Protein AF-0000000082918679 (afdb_homodimer)

Radius of gyration: 21.68 Å; Cα contacts (8 Å, |Δi|>4): 121; chains: 2; bounding box: 24×69×46 Å

Secondary structure (DSSP, 8-state):
--S--SHHHHHHHHHHHHHHHHTT--HHHHHHHHHHHHHTTS-HHHHHHHHHHHHHHHHHHHHHTTHHHHHHHHHHHHHHHHHHHHHHT-/--S--SHHHHHHHHHHHHHHHHTT--HHHHHHHHHHHHHTTS-HHHHHHHHHHHHHHHHHHHHHTTHHHHHHHHHHHHHHHHHHHHHHH-

Solvent-accessible surface area (backbone atoms only — not comparable to full-atom values): 10000 Å² total; per-residue (Å²): 94,84,92,45,76,45,72,68,42,51,53,53,49,47,54,54,50,48,52,44,48,73,68,68,47,54,63,66,56,51,52,52,52,52,51,58,60,51,52,75,74,48,56,75,74,57,39,56,56,50,51,52,51,51,52,54,38,47,50,51,45,53,64,30,53,48,46,66,58,40,54,50,49,47,53,53,50,50,28,52,53,51,49,52,52,58,58,68,73,106,93,84,91,44,76,44,72,68,42,52,53,55,48,47,54,54,51,49,53,44,48,73,68,68,45,54,62,68,57,52,51,51,53,51,50,57,61,51,52,75,73,49,56,74,74,56,38,57,56,51,52,52,50,51,53,54,39,48,49,50,45,54,63,29,52,48,45,65,59,39,53,49,48,46,52,52,51,50,26,52,52,50,49,54,54,58,56,66,73,100

pLDDT: mean 90.65, std 7.97, range [59.72, 97.88]

Foldseek 3Di:
DVVDDDPVVVVVVVVVVVVCVVVVNQPLVVLVVVLVVVCVPDDPVVNVVSVVVSVVVSVVSVVVPVVVVVVVVVVVVVVVVVVVVVVVVD/DVVDDDPVVVVVVVVVVVVCVVVVNQPLVVLVVVLVVVCVPDDPVVNVVSVVVSVVVSVVSVVVPVVVVVVVVVVVVVVVVVVVVVVVVD

InterPro domains:
  IPR008921 DNA polymerase III, clamp loader complex, gamma/delta/delta subunit, C-terminal [SSF48019] (1-83)

Organism: Haematococcus lacustris (NCBI:txid44745)

Sequence (180 aa):
MMKEQSPKSLYLVRGKLYELLANCIPPDVILKGLLAELLKKLDDEMKQELVLWAAFYEHRLCEGQKAIFHLEAFVAKFMSVYKNYIVSMFMMKEQSPKSLYLVRGKLYELLANCIPPDVILKGLLAELLKKLDDEMKQELVLWAAFYEHRLCEGQKAIFHLEAFVAKFMSVYKNYIVSMF

Structure (mmCIF, N/CA/C/O backbone):
data_AF-0000000082918679-model_v1
#
loop_
_entity.id
_entity.type
_entity.pdbx_description
1 polymer 'AAA domain-containing protein'
#
loop_
_atom_site.group_PDB
_atom_site.id
_atom_site.type_symbol
_atom_site.label_atom_id
_atom_site.label_alt_id
_atom_site.label_comp_id
_atom_site.label_asym_id
_atom_site.label_entity_id
_atom_site.label_seq_id
_atom_site.pdbx_PDB_ins_code
_atom_site.Cartn_x
_atom_site.Cartn_y
_atom_site.Cartn_z
_atom_site.occupancy
_atom_site.B_iso_or_equiv
_atom_site.auth_seq_id
_atom_site.auth_comp_id
_atom_site.auth_asym_id
_atom_site.auth_atom_id
_atom_site.pdbx_PDB_model_num
ATOM 1 N N . MET A 1 1 ? -3.82 -18.641 -16.469 1 89.5 1 MET A N 1
ATOM 2 C CA . MET A 1 1 ? -2.387 -18.641 -16.188 1 89.5 1 MET A CA 1
ATOM 3 C C . MET A 1 1 ? -1.825 -20.062 -16.234 1 89.5 1 MET A C 1
ATOM 5 O O . MET A 1 1 ? -0.656 -20.25 -16.578 1 89.5 1 MET A O 1
ATOM 9 N N . MET A 1 2 ? -2.693 -21.094 -16.078 1 90.19 2 MET A N 1
ATOM 10 C CA . MET A 1 2 ? -2.201 -22.469 -16.125 1 90.19 2 MET A CA 1
ATOM 11 C C . MET A 1 2 ? -2.295 -23.031 -17.531 1 90.19 2 MET A C 1
ATOM 13 O O . MET A 1 2 ? -1.456 -23.844 -17.938 1 90.19 2 MET A O 1
ATOM 17 N N . LYS A 1 3 ? -3.344 -22.719 -18.297 1 90.25 3 LYS A N 1
ATOM 18 C CA . LYS A 1 3 ? -3.557 -23.234 -19.641 1 90.25 3 LYS A CA 1
ATOM 19 C C . LYS A 1 3 ? -2.484 -22.719 -20.609 1 90.25 3 LYS A C 1
ATOM 21 O O . LYS A 1 3 ? -2.027 -23.453 -21.484 1 90.25 3 LYS A O 1
ATOM 26 N N . GLU A 1 4 ? -2.191 -21.469 -20.422 1 92.12 4 GLU A N 1
ATOM 27 C CA . GLU A 1 4 ? -1.205 -20.812 -21.266 1 92.12 4 GLU A CA 1
ATOM 28 C C . GLU A 1 4 ? -0.339 -19.859 -20.469 1 92.12 4 GLU A C 1
ATOM 30 O O . GLU A 1 4 ? -0.858 -19.016 -19.719 1 92.12 4 GLU A O 1
ATOM 35 N N . GLN A 1 5 ? 0.976 -20 -20.641 1 93.06 5 GLN A N 1
ATOM 36 C CA . GLN A 1 5 ? 1.925 -19.141 -19.969 1 93.06 5 GLN A CA 1
ATOM 37 C C . GLN A 1 5 ? 2.559 -18.141 -20.938 1 93.06 5 GLN A C 1
ATOM 39 O O . GLN A 1 5 ? 3.764 -18.203 -21.188 1 93.06 5 GLN A O 1
ATOM 44 N N . SER A 1 6 ? 1.705 -17.203 -21.359 1 93.69 6 SER A N 1
ATOM 45 C CA . SER A 1 6 ? 2.111 -16.188 -22.344 1 93.69 6 SER A CA 1
ATOM 46 C C . SER A 1 6 ? 1.865 -14.781 -21.812 1 93.69 6 SER A C 1
ATOM 48 O O . SER A 1 6 ? 1.124 -14.594 -20.844 1 93.69 6 SER A O 1
ATOM 50 N N . PRO A 1 7 ? 2.557 -13.75 -22.422 1 93.62 7 PRO A N 1
ATOM 51 C CA . PRO A 1 7 ? 2.266 -12.359 -22.062 1 93.62 7 PRO A CA 1
ATOM 52 C C . PRO A 1 7 ? 0.788 -12.008 -22.219 1 93.62 7 PRO A C 1
ATOM 54 O O . PRO A 1 7 ? 0.246 -11.242 -21.422 1 93.62 7 PRO A O 1
ATOM 57 N N . LYS A 1 8 ? 0.217 -12.523 -23.203 1 95.81 8 LYS A N 1
ATOM 58 C CA . LYS A 1 8 ? -1.209 -12.281 -23.406 1 95.81 8 LYS A CA 1
ATOM 59 C C . LYS A 1 8 ? -2.023 -12.789 -22.219 1 95.81 8 LYS A C 1
ATOM 61 O O . LYS A 1 8 ? -2.941 -12.109 -21.766 1 95.81 8 LYS A O 1
ATOM 66 N N . SER A 1 9 ? -1.692 -13.984 -21.766 1 96.31 9 SER A N 1
ATOM 67 C CA . SER A 1 9 ? -2.373 -14.547 -20.609 1 96.31 9 SER A CA 1
ATOM 68 C C . SER A 1 9 ? -2.152 -13.688 -19.359 1 96.31 9 SER A C 1
ATOM 70 O O . SER A 1 9 ? -3.082 -13.453 -18.594 1 96.31 9 SER A O 1
ATOM 72 N N . LEU A 1 10 ? -0.954 -13.188 -19.234 1 95.69 10 LEU A N 1
ATOM 73 C CA . LEU A 1 10 ? -0.645 -12.32 -18.094 1 95.69 10 LEU A CA 1
ATOM 74 C C . LEU A 1 10 ? -1.465 -11.031 -18.156 1 95.69 10 LEU A C 1
ATOM 76 O O . LEU A 1 10 ? -1.937 -10.547 -17.125 1 95.69 10 LEU A O 1
ATOM 80 N N . TYR A 1 11 ? -1.628 -10.477 -19.281 1 95.44 11 TYR A N 1
ATOM 81 C CA . TYR A 1 11 ? -2.42 -9.266 -19.484 1 95.44 11 TYR A CA 1
ATOM 82 C C . TYR A 1 11 ? -3.869 -9.484 -19.062 1 95.44 11 TYR A C 1
ATOM 84 O O . TYR A 1 11 ? -4.477 -8.617 -18.438 1 95.44 11 TYR A O 1
ATOM 92 N N . LEU A 1 12 ? -4.391 -10.562 -19.406 1 96.06 12 LEU A N 1
ATOM 93 C CA . LEU A 1 12 ? -5.77 -10.891 -19.047 1 96.06 12 LEU A CA 1
ATOM 94 C C . LEU A 1 12 ? -5.922 -11.031 -17.531 1 96.06 12 LEU A C 1
ATOM 96 O O . LEU A 1 12 ? -6.906 -10.555 -16.969 1 96.06 12 LEU A O 1
ATOM 100 N N . VAL A 1 13 ? -4.957 -11.656 -16.938 1 96.94 13 VAL A N 1
ATOM 101 C CA . VAL A 1 13 ? -4.98 -11.82 -15.492 1 96.94 13 VAL A CA 1
ATOM 102 C C . VAL A 1 13 ? -4.906 -10.453 -14.812 1 96.94 13 VAL A C 1
ATOM 104 O O . VAL A 1 13 ? -5.59 -10.211 -13.812 1 96.94 13 VAL A O 1
ATOM 107 N N . ARG A 1 14 ? -4.07 -9.594 -15.383 1 94.38 14 ARG A N 1
ATOM 108 C CA . ARG A 1 14 ? -3.955 -8.234 -14.867 1 94.38 14 ARG A CA 1
ATOM 109 C C . ARG A 1 14 ? -5.32 -7.551 -14.812 1 94.38 14 ARG A C 1
ATOM 111 O O . ARG A 1 14 ? -5.652 -6.902 -13.812 1 94.38 14 ARG A O 1
ATOM 118 N N . GLY A 1 15 ? -6.074 -7.68 -15.883 1 95.06 15 GLY A N 1
ATOM 119 C CA . GLY A 1 15 ? -7.414 -7.117 -15.898 1 95.06 15 GLY A CA 1
ATOM 120 C C . GLY A 1 15 ? -8.289 -7.613 -14.766 1 95.06 15 GLY A C 1
ATOM 121 O O . GLY A 1 15 ? -9 -6.832 -14.133 1 95.06 15 GLY A O 1
ATOM 122 N N . LYS A 1 16 ? -8.219 -8.875 -14.453 1 96.56 16 LYS A N 1
ATOM 123 C CA . LYS A 1 16 ? -8.992 -9.461 -13.359 1 96.56 16 LYS A CA 1
ATOM 124 C C . LYS A 1 16 ? -8.508 -8.945 -12.008 1 96.56 16 LYS A C 1
ATOM 126 O O . LYS A 1 16 ? -9.305 -8.711 -11.102 1 96.56 16 LYS A O 1
ATOM 131 N N . LEU A 1 17 ? -7.199 -8.805 -11.898 1 95.25 17 LEU A N 1
ATOM 132 C CA . LEU A 1 17 ? -6.617 -8.273 -10.672 1 95.25 17 LEU A CA 1
ATOM 133 C C . LEU A 1 17 ? -7.066 -6.836 -10.43 1 95.25 17 LEU A C 1
ATOM 135 O O . LEU A 1 17 ? -7.418 -6.469 -9.305 1 95.25 17 LEU A O 1
ATOM 139 N N . TYR A 1 18 ? -7.117 -6.102 -11.516 1 90.19 18 TYR A N 1
ATOM 140 C CA . TYR A 1 18 ? -7.594 -4.727 -11.43 1 90.19 18 TYR A CA 1
ATOM 141 C C . TYR A 1 18 ? -9.047 -4.684 -10.977 1 90.19 18 TYR A C 1
ATOM 143 O O . TYR A 1 18 ? -9.43 -3.82 -10.18 1 90.19 18 TYR A O 1
ATOM 151 N N . GLU A 1 19 ? -9.781 -5.551 -11.461 1 93.81 19 GLU A N 1
ATOM 152 C CA . GLU A 1 19 ? -11.188 -5.609 -11.062 1 93.81 19 GLU A CA 1
ATOM 153 C C . GLU A 1 19 ? -11.32 -5.879 -9.562 1 93.81 19 GLU A C 1
ATOM 155 O O . GLU A 1 19 ? -12.133 -5.246 -8.883 1 93.81 19 GLU A O 1
ATOM 160 N N . LEU A 1 20 ? -10.578 -6.801 -9.016 1 91.5 20 LEU A N 1
ATOM 161 C CA . LEU A 1 20 ? -10.617 -7.133 -7.598 1 91.5 20 LEU A CA 1
ATOM 162 C C . LEU A 1 20 ? -10.164 -5.949 -6.75 1 91.5 20 LEU A C 1
ATOM 164 O O . LEU A 1 20 ? -10.797 -5.617 -5.75 1 91.5 20 LEU A O 1
ATOM 168 N N . LEU A 1 21 ? -9.07 -5.234 -7.223 1 85.25 21 LEU A N 1
ATOM 169 C CA . LEU A 1 21 ? -8.547 -4.082 -6.496 1 85.25 21 LEU A CA 1
ATOM 170 C C . LEU A 1 21 ? -9.547 -2.93 -6.523 1 85.25 21 LEU A C 1
ATOM 172 O O . LEU A 1 21 ? -9.742 -2.246 -5.516 1 85.25 21 LEU A O 1
ATOM 176 N N . ALA A 1 22 ? -10.234 -2.795 -7.652 1 79.56 22 ALA A N 1
ATOM 177 C CA . ALA A 1 22 ? -11.219 -1.732 -7.812 1 79.56 22 ALA A CA 1
ATOM 178 C C . ALA A 1 22 ? -12.414 -1.954 -6.891 1 79.56 22 ALA A C 1
ATOM 180 O O . ALA A 1 22 ? -13.109 -1.003 -6.523 1 79.56 22 ALA A O 1
ATOM 181 N N . ASN A 1 23 ? -12.625 -3.195 -6.551 1 87.06 23 ASN A N 1
ATOM 182 C CA . ASN A 1 23 ? -13.695 -3.531 -5.617 1 87.06 23 ASN A CA 1
ATOM 183 C C . ASN A 1 23 ? -13.203 -3.537 -4.172 1 87.06 23 AS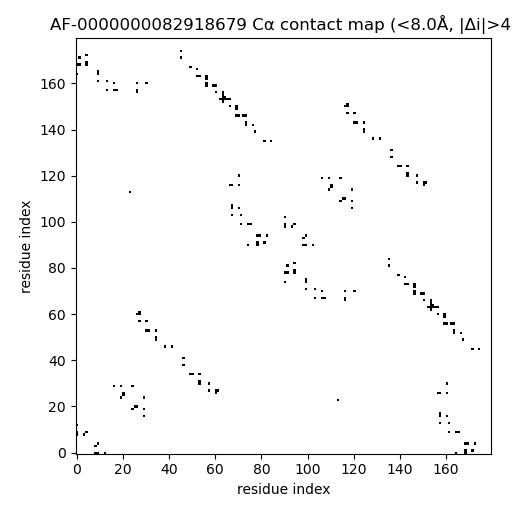N A C 1
ATOM 185 O O . ASN A 1 23 ? -13.852 -4.105 -3.293 1 87.06 23 ASN A O 1
ATOM 189 N N . CYS A 1 24 ? -12.055 -3.025 -3.957 1 72.94 24 CYS A N 1
ATOM 190 C CA . CYS A 1 24 ? -11.43 -2.752 -2.666 1 72.94 24 CYS A CA 1
ATOM 191 C C . CYS A 1 24 ? -11.133 -4.047 -1.92 1 72.94 24 CYS A C 1
ATOM 193 O O . CYS A 1 24 ? -11.219 -4.098 -0.692 1 72.94 24 CYS A O 1
ATOM 195 N N . ILE A 1 25 ? -10.859 -5.074 -2.697 1 82.31 25 ILE A N 1
ATOM 196 C CA . ILE A 1 25 ? -10.367 -6.293 -2.072 1 82.31 25 ILE A CA 1
ATOM 197 C C . ILE A 1 25 ? -8.891 -6.133 -1.726 1 82.31 25 ILE A C 1
ATOM 199 O O . ILE A 1 25 ? -8.078 -5.773 -2.584 1 82.31 25 ILE A O 1
ATOM 203 N N . PRO A 1 26 ? -8.453 -6.359 -0.47 1 80.44 26 PRO A N 1
ATOM 204 C CA . PRO A 1 26 ? -7.055 -6.18 -0.083 1 80.44 26 PRO A CA 1
ATOM 205 C C . PRO A 1 26 ? -6.102 -7.066 -0.88 1 80.44 26 PRO A C 1
ATOM 207 O O . PRO A 1 26 ? -6.406 -8.242 -1.126 1 80.44 26 PRO A O 1
ATOM 210 N N . PRO A 1 27 ? -4.945 -6.488 -1.31 1 88.75 27 PRO A N 1
ATOM 211 C CA . PRO A 1 27 ? -4.012 -7.238 -2.15 1 88.75 27 PRO A CA 1
ATOM 212 C C . PRO A 1 27 ? -3.523 -8.523 -1.489 1 88.75 27 PRO A C 1
ATOM 214 O O . PRO A 1 27 ? -3.287 -9.523 -2.174 1 88.75 27 PRO A O 1
ATOM 217 N N . ASP A 1 28 ? -3.398 -8.453 -0.187 1 87.12 28 ASP A N 1
ATOM 218 C CA . ASP A 1 28 ? -2.953 -9.648 0.518 1 87.12 28 ASP A CA 1
ATOM 219 C C . ASP A 1 28 ? -3.998 -10.758 0.43 1 87.12 28 ASP A C 1
ATOM 221 O O . ASP A 1 28 ? -3.654 -11.938 0.311 1 87.12 28 ASP A O 1
ATOM 225 N N . VAL A 1 29 ? -5.281 -10.484 0.45 1 90.06 29 VAL A N 1
ATOM 226 C CA . VAL A 1 29 ? -6.383 -11.43 0.303 1 90.06 29 VAL A CA 1
ATOM 227 C C . VAL A 1 29 ? -6.406 -11.977 -1.121 1 90.06 29 VAL A C 1
ATOM 229 O O . VAL A 1 29 ? -6.613 -13.18 -1.326 1 90.06 29 VAL A O 1
ATOM 232 N N . ILE A 1 30 ? -6.176 -11.109 -2.064 1 94.31 30 ILE A N 1
ATOM 233 C CA . ILE A 1 30 ? -6.125 -11.523 -3.461 1 94.31 30 ILE A CA 1
ATOM 234 C C . ILE A 1 30 ? -5.02 -12.562 -3.65 1 94.31 30 ILE A C 1
ATOM 236 O O . ILE A 1 30 ? -5.246 -13.617 -4.238 1 94.31 30 ILE A O 1
ATOM 240 N N . LEU A 1 31 ? -3.834 -12.273 -3.125 1 95.69 31 LEU A N 1
ATOM 241 C CA . LEU A 1 31 ? -2.691 -13.164 -3.268 1 95.69 31 LEU A CA 1
ATOM 242 C C . LEU A 1 31 ? -2.965 -14.508 -2.596 1 95.69 31 LEU A C 1
ATOM 244 O O . LEU A 1 31 ? -2.725 -15.562 -3.186 1 95.69 31 LEU A O 1
ATOM 248 N N . LYS A 1 32 ? -3.488 -14.445 -1.383 1 9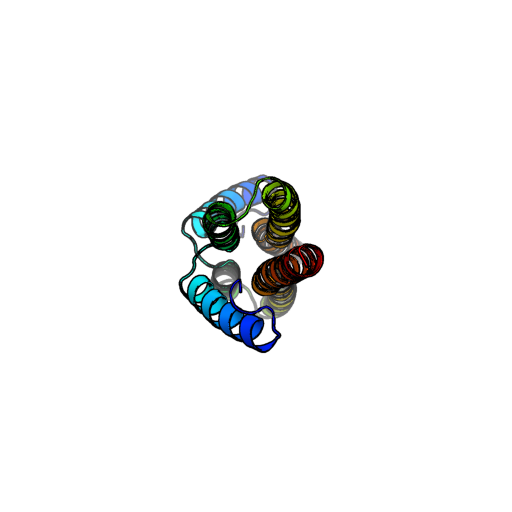6.06 32 LYS A N 1
ATOM 249 C CA . LYS A 1 32 ? -3.795 -15.664 -0.638 1 96.06 32 LYS A CA 1
ATOM 250 C C . LYS A 1 32 ? -4.848 -16.5 -1.359 1 96.06 32 LYS A C 1
ATOM 252 O O . LYS A 1 32 ? -4.754 -17.719 -1.393 1 96.06 32 LYS A O 1
ATOM 257 N N . GLY A 1 33 ? -5.91 -15.812 -1.877 1 97.12 33 GLY A N 1
ATOM 258 C CA . GLY A 1 33 ? -6.922 -16.516 -2.658 1 97.12 33 GLY A CA 1
ATOM 259 C C . GLY A 1 33 ? -6.363 -17.172 -3.904 1 97.12 33 GLY A C 1
ATOM 260 O O . GLY A 1 33 ? -6.695 -18.312 -4.207 1 97.12 33 GLY A O 1
ATOM 261 N N . LEU A 1 34 ? -5.5 -16.469 -4.633 1 97.31 34 LEU A N 1
ATOM 262 C CA . LEU A 1 34 ? -4.836 -17.016 -5.809 1 97.31 34 LEU A CA 1
ATOM 263 C C . LEU A 1 34 ? -4.008 -18.234 -5.441 1 97.31 34 LEU A C 1
ATOM 265 O O . LEU A 1 34 ? -4.09 -19.281 -6.113 1 97.31 34 LEU A O 1
ATOM 269 N N . LEU A 1 35 ? -3.201 -18.094 -4.395 1 97.81 35 LEU A N 1
ATOM 270 C CA . LEU A 1 35 ? -2.363 -19.188 -3.939 1 97.81 35 LEU A CA 1
ATOM 271 C C . LEU A 1 35 ? -3.213 -20.422 -3.611 1 97.81 35 LEU A C 1
ATOM 273 O O . LEU A 1 35 ? -2.898 -21.531 -4.039 1 97.81 35 LEU A O 1
ATOM 277 N N . ALA A 1 36 ? -4.309 -20.219 -2.875 1 97.81 36 ALA A N 1
ATOM 278 C CA . ALA A 1 36 ? -5.184 -21.312 -2.449 1 97.81 36 ALA A CA 1
ATOM 279 C C . ALA A 1 36 ? -5.746 -22.062 -3.652 1 97.81 36 ALA A C 1
ATOM 281 O O . ALA A 1 36 ? -5.785 -23.297 -3.662 1 97.81 36 ALA A O 1
ATOM 282 N N . GLU A 1 37 ? -6.168 -21.391 -4.652 1 97.25 37 GLU A N 1
ATOM 283 C CA . GLU A 1 37 ? -6.738 -22 -5.848 1 97.25 37 GLU A CA 1
ATOM 284 C C . GLU A 1 37 ? -5.672 -22.75 -6.645 1 97.25 37 GLU A C 1
ATOM 286 O O . GLU A 1 37 ? -5.922 -23.844 -7.148 1 97.25 37 GLU A O 1
ATOM 291 N N . LEU A 1 38 ? -4.484 -22.219 -6.773 1 97.06 38 LEU A N 1
ATOM 292 C CA . LEU A 1 38 ? -3.402 -22.828 -7.531 1 97.06 38 LE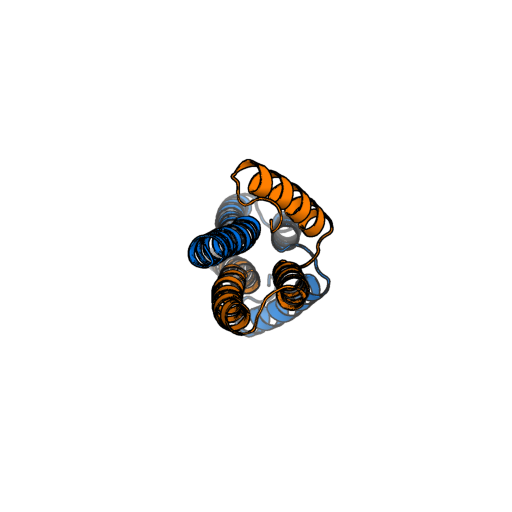U A CA 1
ATOM 293 C C . LEU A 1 38 ? -2.918 -24.109 -6.844 1 97.06 38 LEU A C 1
ATOM 295 O O . LEU A 1 38 ? -2.619 -25.094 -7.512 1 97.06 38 LEU A O 1
ATOM 299 N N . LEU A 1 39 ? -2.848 -24.062 -5.555 1 96.75 39 LEU A N 1
ATOM 300 C CA . LEU A 1 39 ? -2.342 -25.203 -4.797 1 96.75 39 LEU A CA 1
ATOM 301 C C . LEU A 1 39 ? -3.213 -26.438 -5.023 1 96.75 39 LEU A C 1
ATOM 303 O O . LEU A 1 39 ? -2.729 -27.562 -4.953 1 96.75 39 LEU A O 1
ATOM 307 N N . LYS A 1 40 ? -4.465 -26.25 -5.328 1 96.62 40 LYS A N 1
ATOM 308 C CA . LYS A 1 40 ? -5.387 -27.359 -5.582 1 96.62 40 LYS A CA 1
ATOM 309 C C . LYS A 1 40 ? -5.016 -28.109 -6.863 1 96.62 40 LYS A C 1
ATOM 311 O O . LYS A 1 40 ? -5.426 -29.25 -7.062 1 96.62 40 LYS A O 1
ATOM 316 N N . LYS A 1 41 ? -4.242 -27.516 -7.633 1 95.06 41 LYS A N 1
ATOM 317 C CA . LYS A 1 41 ? -4.039 -28.047 -8.977 1 95.06 41 LYS A CA 1
ATOM 318 C C . LYS A 1 41 ? -2.594 -28.484 -9.188 1 95.06 41 LYS A C 1
ATOM 320 O O . LYS A 1 41 ? -2.236 -28.953 -10.266 1 95.06 41 LYS A O 1
ATOM 325 N N . LEU A 1 42 ? -1.78 -28.328 -8.25 1 94.88 42 LEU A N 1
ATOM 326 C CA . LEU A 1 42 ? -0.352 -28.578 -8.414 1 94.88 42 LEU A CA 1
ATOM 327 C C . LEU A 1 42 ? 0.078 -29.828 -7.664 1 94.88 42 LEU A C 1
ATOM 329 O O . LEU A 1 42 ? -0.595 -30.25 -6.723 1 94.88 42 LEU A O 1
ATOM 333 N N . ASP A 1 43 ? 1.146 -30.422 -8.07 1 91.25 43 ASP A N 1
ATOM 334 C CA . ASP A 1 43 ? 1.745 -31.531 -7.332 1 91.25 43 ASP A CA 1
ATOM 335 C C . ASP A 1 43 ? 2.594 -31.016 -6.168 1 91.25 43 ASP A C 1
ATOM 337 O O . ASP A 1 43 ? 2.803 -29.812 -6.031 1 91.25 43 ASP A O 1
ATOM 341 N N . ASP A 1 44 ? 3.1 -31.938 -5.32 1 91.06 44 ASP A N 1
ATOM 342 C CA . ASP A 1 44 ? 3.744 -31.578 -4.059 1 91.06 44 ASP A CA 1
ATOM 343 C C . ASP A 1 44 ? 5.023 -30.781 -4.297 1 91.06 44 ASP A C 1
ATOM 345 O O . ASP A 1 44 ? 5.336 -29.859 -3.543 1 91.06 44 ASP A O 1
ATOM 349 N N . GLU A 1 45 ? 5.773 -31.141 -5.332 1 87.94 45 GLU A N 1
ATOM 350 C CA . GLU A 1 45 ? 7.027 -30.438 -5.602 1 87.94 45 GLU A CA 1
ATOM 351 C C . GLU A 1 45 ? 6.773 -28.984 -5.988 1 87.94 45 GLU A C 1
ATOM 353 O O . GLU A 1 45 ? 7.43 -28.078 -5.469 1 87.94 45 GLU A O 1
ATOM 358 N N . MET A 1 46 ? 5.875 -28.781 -6.816 1 92.69 46 MET A N 1
ATOM 359 C CA . MET A 1 46 ? 5.535 -27.438 -7.285 1 92.69 46 MET A CA 1
ATOM 360 C C . MET A 1 46 ? 4.863 -26.625 -6.18 1 92.69 46 MET A C 1
ATOM 362 O O . MET A 1 46 ? 5.051 -25.406 -6.094 1 92.69 46 MET A O 1
ATOM 366 N N . LYS A 1 47 ? 4.137 -27.312 -5.277 1 96.06 47 LYS A N 1
ATOM 367 C CA . LYS A 1 47 ? 3.461 -26.625 -4.176 1 96.06 47 LYS A CA 1
ATOM 368 C C . LYS A 1 47 ? 4.461 -25.922 -3.27 1 96.06 47 LYS A C 1
ATOM 370 O O . LYS A 1 47 ? 4.258 -24.766 -2.896 1 96.06 47 LYS A O 1
ATOM 375 N N . GLN A 1 48 ? 5.492 -26.578 -2.961 1 94.19 48 GLN A N 1
ATOM 376 C CA . GLN A 1 48 ? 6.504 -26.031 -2.066 1 94.19 48 GLN A CA 1
ATOM 377 C C . GLN A 1 48 ? 7.121 -24.766 -2.652 1 94.19 48 GLN A C 1
ATOM 379 O O . GLN A 1 48 ? 7.25 -23.75 -1.958 1 94.19 48 GLN A O 1
ATOM 384 N N . GLU A 1 49 ? 7.473 -24.844 -3.902 1 94.62 49 GLU A N 1
ATOM 385 C CA . GLU A 1 49 ? 8.094 -23.703 -4.562 1 94.62 49 GLU A CA 1
ATOM 386 C C . GLU A 1 49 ? 7.129 -22.516 -4.645 1 94.62 49 GLU A C 1
ATOM 388 O O . GLU A 1 49 ? 7.516 -21.375 -4.395 1 94.62 49 GLU A O 1
ATOM 393 N N . LEU A 1 50 ? 5.906 -22.828 -4.969 1 96.81 50 LEU A N 1
ATOM 394 C CA . LEU A 1 50 ? 4.914 -21.766 -5.102 1 96.81 50 LEU A CA 1
ATOM 395 C C . LEU A 1 50 ? 4.656 -21.094 -3.762 1 96.81 50 LEU A C 1
ATOM 397 O O . LEU A 1 50 ? 4.473 -19.875 -3.701 1 96.81 50 LEU A O 1
ATOM 401 N N . VAL A 1 51 ? 4.645 -21.859 -2.65 1 96.81 51 VAL A N 1
ATOM 402 C CA . VAL A 1 51 ? 4.41 -21.312 -1.316 1 96.81 51 VAL A CA 1
ATOM 403 C C . VAL A 1 51 ? 5.535 -20.359 -0.939 1 96.81 51 VAL A C 1
ATOM 405 O O . VAL A 1 51 ? 5.293 -19.297 -0.345 1 96.81 51 VAL A O 1
ATOM 408 N N . LEU A 1 52 ? 6.742 -20.641 -1.349 1 95 52 LEU A N 1
ATOM 409 C CA . LEU A 1 52 ? 7.883 -19.766 -1.088 1 95 52 LEU A CA 1
ATOM 410 C C . LEU A 1 52 ? 7.73 -18.438 -1.814 1 95 52 LEU A C 1
ATOM 412 O O . LEU A 1 52 ? 7.938 -17.375 -1.223 1 95 52 LEU A O 1
ATOM 416 N N . TRP A 1 53 ? 7.328 -18.531 -3.018 1 95.69 53 TRP A N 1
ATOM 417 C CA . TRP A 1 53 ? 7.172 -17.312 -3.797 1 95.69 53 TRP A CA 1
ATOM 418 C C . TRP A 1 53 ? 5.98 -16.5 -3.301 1 95.69 53 TRP A C 1
ATOM 420 O O . TRP A 1 53 ? 6.027 -15.258 -3.285 1 95.69 53 TRP A O 1
ATOM 430 N N . ALA A 1 54 ? 4.875 -17.172 -2.908 1 96.38 54 ALA A N 1
ATOM 431 C CA . ALA A 1 54 ? 3.734 -16.469 -2.326 1 96.38 54 ALA A CA 1
ATOM 432 C C . ALA A 1 54 ? 4.148 -15.703 -1.077 1 96.38 54 ALA A C 1
ATOM 434 O O . ALA A 1 54 ? 3.758 -14.547 -0.899 1 96.38 54 ALA A O 1
ATOM 435 N N . ALA A 1 55 ? 4.965 -16.359 -0.204 1 93.5 55 ALA A N 1
ATOM 436 C CA . ALA A 1 55 ? 5.453 -15.711 1.01 1 93.5 55 ALA A CA 1
ATOM 437 C C . ALA A 1 55 ? 6.305 -14.492 0.674 1 93.5 55 ALA A C 1
ATOM 439 O O . ALA A 1 55 ? 6.184 -13.445 1.318 1 93.5 55 ALA A O 1
ATOM 440 N N . PHE A 1 56 ? 7.172 -14.609 -0.318 1 92.56 56 PHE A N 1
ATOM 441 C CA . PHE A 1 56 ? 8.039 -13.523 -0.766 1 92.56 56 PHE A CA 1
ATOM 442 C C . PHE A 1 56 ? 7.223 -12.312 -1.201 1 92.56 56 PHE A C 1
ATOM 444 O O . PHE A 1 56 ? 7.43 -11.203 -0.707 1 92.56 56 PHE A O 1
ATOM 451 N N . TYR A 1 57 ? 6.199 -12.508 -2.09 1 91.06 57 TYR A N 1
ATOM 452 C CA . TYR A 1 57 ? 5.449 -11.391 -2.648 1 91.06 57 TYR A CA 1
ATOM 453 C C . TYR A 1 57 ? 4.457 -10.836 -1.631 1 91.06 57 TYR A C 1
ATOM 455 O O . TYR A 1 57 ? 4.145 -9.648 -1.646 1 91.06 57 TYR A O 1
ATOM 463 N N . GLU A 1 58 ? 4.012 -11.727 -0.729 1 88.38 58 GLU A N 1
ATOM 464 C CA . GLU A 1 58 ? 3.197 -11.234 0.377 1 88.38 58 GLU A CA 1
ATOM 465 C C . GLU A 1 58 ? 3.984 -10.266 1.256 1 88.38 58 GLU A C 1
ATOM 467 O O . GLU A 1 58 ? 3.455 -9.242 1.685 1 88.38 58 GLU A O 1
ATOM 472 N N . HIS A 1 59 ? 5.168 -10.633 1.548 1 83.38 59 HIS A N 1
ATOM 473 C CA . HIS A 1 59 ? 6.039 -9.773 2.336 1 83.38 59 HIS A CA 1
ATOM 474 C C . HIS A 1 59 ? 6.258 -8.43 1.646 1 83.38 59 HIS A C 1
ATOM 476 O O . HIS A 1 59 ? 6.227 -7.383 2.295 1 83.38 59 HIS A O 1
ATOM 482 N N . ARG A 1 60 ? 6.43 -8.484 0.373 1 80.88 60 ARG A N 1
ATOM 483 C CA . ARG A 1 60 ? 6.633 -7.273 -0.412 1 80.88 60 ARG A CA 1
ATOM 484 C C . ARG A 1 60 ? 5.395 -6.387 -0.385 1 80.88 60 ARG A C 1
ATOM 486 O O . ARG A 1 60 ? 5.504 -5.16 -0.338 1 80.88 60 ARG A O 1
ATOM 493 N N . LEU A 1 61 ? 4.211 -7.082 -0.462 1 81.06 61 LEU A N 1
ATOM 494 C CA . LEU A 1 61 ? 2.951 -6.355 -0.347 1 81.06 61 LEU A CA 1
ATOM 495 C C . LEU A 1 61 ? 2.857 -5.637 0.996 1 81.06 61 LEU A C 1
ATOM 497 O O . LEU A 1 61 ? 2.412 -4.492 1.063 1 81.06 61 LEU A O 1
ATOM 501 N N . CYS A 1 62 ? 3.303 -6.34 2.033 1 71.88 62 CYS A N 1
ATOM 502 C CA . CYS A 1 62 ? 3.23 -5.797 3.385 1 71.88 62 CYS A CA 1
ATOM 503 C C . CYS A 1 62 ? 4.188 -4.625 3.555 1 71.88 62 CYS A C 1
ATOM 505 O O . CYS A 1 62 ? 3.85 -3.629 4.195 1 71.88 62 CYS A O 1
ATOM 507 N N . GLU A 1 63 ? 5.285 -4.789 3.049 1 67.88 63 GLU A N 1
ATOM 508 C CA . GLU A 1 63 ? 6.281 -3.727 3.143 1 67.88 63 GLU A CA 1
ATOM 509 C C . GLU A 1 63 ? 5.828 -2.477 2.393 1 67.88 63 GLU A C 1
ATOM 511 O O . GLU A 1 63 ? 6.094 -1.354 2.83 1 67.88 63 GLU A O 1
ATOM 516 N N . GLY A 1 64 ? 5.312 -2.797 1.272 1 60.47 64 GLY A N 1
ATOM 517 C CA . GLY A 1 64 ? 4.816 -1.681 0.481 1 60.47 64 GLY A CA 1
ATOM 518 C C . GLY A 1 64 ? 3.617 -0.993 1.102 1 60.47 64 GLY A C 1
ATOM 519 O O . GLY A 1 64 ? 3.33 0.166 0.793 1 60.47 64 GLY A O 1
ATOM 520 N N . GLN A 1 65 ? 2.848 -1.79 1.929 1 59.97 65 GLN A N 1
ATOM 521 C CA . GLN A 1 65 ? 1.589 -1.31 2.488 1 59.97 65 GLN A CA 1
ATOM 522 C C . GLN A 1 65 ? 1.829 -0.438 3.717 1 59.97 65 GLN A C 1
ATOM 524 O O . GLN A 1 65 ? 0.894 -0.129 4.457 1 59.97 65 GLN A O 1
ATOM 529 N N . LYS A 1 66 ? 2.928 0.022 3.869 1 73.69 66 LYS A N 1
ATOM 530 C CA . LYS A 1 66 ? 3.043 0.793 5.105 1 73.69 66 LYS A CA 1
ATOM 531 C C . LYS A 1 66 ? 2.232 2.082 5.027 1 73.69 66 LYS A C 1
ATOM 533 O O . LYS A 1 66 ? 2.783 3.178 5.148 1 73.69 66 LYS A O 1
ATOM 538 N N . ALA A 1 67 ? 0.984 2.057 4.695 1 81.25 67 ALA A N 1
ATOM 539 C CA . ALA A 1 67 ? 0.089 3.205 4.574 1 81.25 67 ALA A CA 1
ATOM 540 C C . ALA A 1 67 ? 0.013 3.98 5.887 1 81.25 67 ALA A C 1
ATOM 542 O O . ALA A 1 67 ? 0.083 5.211 5.891 1 81.25 67 ALA A O 1
ATOM 543 N N . ILE A 1 68 ? -0.008 3.209 6.98 1 87.19 68 ILE A N 1
ATOM 544 C CA . ILE A 1 68 ? -0.114 3.828 8.297 1 87.19 68 ILE A CA 1
ATOM 545 C C . ILE A 1 68 ? 1.113 4.699 8.562 1 87.19 68 ILE A C 1
ATOM 547 O O . ILE A 1 68 ? 1 5.793 9.117 1 87.19 68 ILE A O 1
ATOM 551 N N . PHE A 1 69 ? 2.268 4.266 8.156 1 87.75 69 PHE A N 1
ATOM 552 C CA . PHE A 1 69 ? 3.498 5.008 8.406 1 87.75 69 PHE A CA 1
ATOM 553 C C . PHE A 1 69 ? 3.516 6.312 7.621 1 87.75 69 PHE A C 1
ATOM 555 O O . PHE A 1 69 ? 3.957 7.344 8.125 1 87.75 69 PHE A O 1
ATOM 562 N N . HIS A 1 70 ? 2.918 6.246 6.41 1 89.06 70 HIS A N 1
ATOM 563 C CA . HIS A 1 70 ? 2.898 7.461 5.598 1 89.06 70 HIS A CA 1
ATOM 564 C C . HIS A 1 70 ? 1.851 8.445 6.105 1 89.06 70 HIS A C 1
ATOM 566 O O . HIS A 1 70 ? 2.092 9.656 6.133 1 89.06 70 HIS A O 1
ATOM 572 N N . LEU A 1 71 ? 0.756 7.941 6.539 1 93.5 71 LEU A N 1
ATOM 573 C CA . LEU A 1 71 ? -0.284 8.797 7.105 1 93.5 71 LEU A CA 1
ATOM 574 C C . LEU A 1 71 ? 0.187 9.438 8.406 1 93.5 71 LEU A C 1
ATOM 576 O O . LEU A 1 71 ? 0.015 10.641 8.609 1 93.5 71 LEU A O 1
ATOM 580 N N . GLU A 1 72 ? 0.821 8.539 9.234 1 94.12 72 GLU A N 1
ATOM 581 C CA . GLU A 1 72 ? 1.355 9.039 10.5 1 94.12 72 GLU A CA 1
ATOM 582 C C . GLU A 1 72 ? 2.445 10.078 10.258 1 94.12 72 GLU A C 1
ATOM 584 O O . GLU A 1 72 ? 2.506 11.094 10.961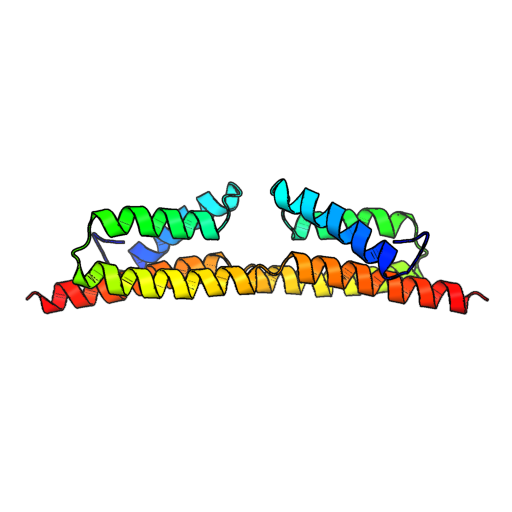 1 94.12 72 GLU A O 1
ATOM 589 N N . ALA A 1 73 ? 3.287 9.812 9.289 1 95.19 73 ALA A N 1
ATOM 590 C CA . ALA A 1 73 ? 4.363 10.742 8.961 1 95.19 73 ALA A CA 1
ATOM 591 C C . ALA A 1 73 ? 3.809 12.078 8.477 1 95.19 73 ALA A C 1
ATOM 593 O O . ALA A 1 73 ? 4.332 13.133 8.828 1 95.19 73 ALA A O 1
ATOM 594 N N . PHE A 1 74 ? 2.744 12.047 7.758 1 97.19 74 PHE A N 1
ATOM 595 C CA . PHE A 1 74 ? 2.078 13.266 7.332 1 97.19 74 PHE A CA 1
ATOM 596 C C . PHE A 1 74 ? 1.546 14.047 8.531 1 97.19 74 PHE A C 1
ATOM 598 O O . PHE A 1 74 ? 1.758 15.25 8.641 1 97.19 74 PHE A O 1
ATOM 605 N N . VAL A 1 75 ? 0.896 13.383 9.453 1 97.69 75 VAL A N 1
ATOM 606 C CA . VAL A 1 75 ? 0.327 14.008 10.641 1 97.69 75 VAL A CA 1
ATOM 607 C C . VAL A 1 75 ? 1.443 14.609 11.492 1 97.69 75 VAL A C 1
ATOM 609 O O . VAL A 1 75 ? 1.34 15.75 11.953 1 97.69 75 VAL A O 1
ATOM 612 N N . ALA A 1 76 ? 2.535 13.812 11.711 1 97.25 76 ALA A N 1
ATOM 613 C CA . ALA A 1 76 ? 3.674 14.281 12.5 1 97.25 76 ALA A CA 1
ATOM 614 C C . ALA A 1 76 ? 4.312 15.508 11.859 1 97.25 76 ALA A C 1
ATOM 616 O O . ALA A 1 76 ? 4.68 16.453 12.547 1 97.25 76 ALA A O 1
ATOM 617 N N . LYS A 1 77 ? 4.441 15.469 10.555 1 97.12 77 LYS A N 1
ATOM 618 C CA . LYS A 1 77 ? 4.996 16.609 9.828 1 97.12 77 LYS A CA 1
ATOM 619 C C . LYS A 1 77 ? 4.117 17.844 9.992 1 97.12 77 LYS A C 1
ATOM 621 O O . LYS A 1 77 ? 4.621 18.938 10.258 1 97.12 77 LYS A O 1
ATOM 626 N N . PHE A 1 78 ? 2.793 17.719 9.812 1 97.56 78 PHE A N 1
ATOM 627 C CA . PHE A 1 78 ? 1.857 18.828 10.023 1 97.56 78 PHE A CA 1
ATOM 628 C C . PHE A 1 78 ? 2.006 19.391 11.43 1 97.56 78 PHE A C 1
ATOM 630 O O . PHE A 1 78 ? 2.102 20.609 11.602 1 97.56 78 PHE A O 1
ATOM 637 N N . MET A 1 79 ? 2.018 18.547 12.469 1 96.19 79 MET A N 1
ATOM 638 C CA . MET A 1 79 ? 2.113 19 13.859 1 96.19 79 MET A CA 1
ATOM 639 C C . MET A 1 79 ? 3.385 19.812 14.086 1 96.19 79 MET A C 1
ATOM 641 O O . MET A 1 79 ? 3.359 20.828 14.773 1 96.19 79 MET A O 1
ATOM 645 N N . SER A 1 80 ? 4.441 19.297 13.547 1 96.12 80 SER A N 1
ATOM 646 C CA . SER A 1 80 ? 5.719 19.984 13.68 1 96.12 80 SER A CA 1
ATOM 647 C C . SER A 1 80 ? 5.668 21.375 13.039 1 96.12 80 SER A C 1
ATOM 649 O O . SER A 1 80 ? 6.059 22.359 13.656 1 96.12 80 SER A O 1
ATOM 651 N N . VAL A 1 81 ? 5.141 21.484 11.867 1 94.81 81 VAL A N 1
ATOM 652 C CA . VAL A 1 81 ? 5.055 22.734 11.125 1 94.81 81 VAL A CA 1
ATOM 653 C C . VAL A 1 81 ? 4.125 23.703 11.852 1 94.81 81 VAL A C 1
ATOM 655 O O . VAL A 1 81 ? 4.438 24.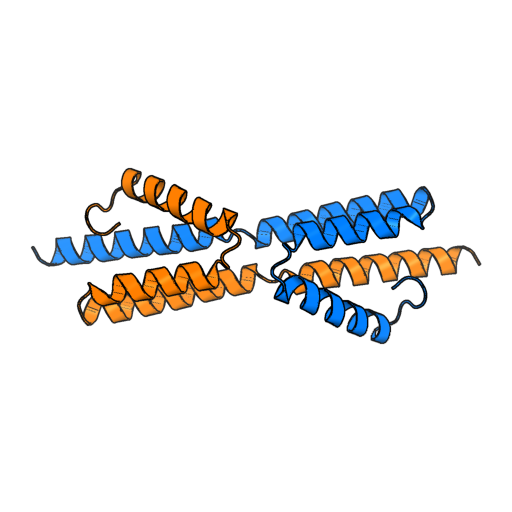891 11.984 1 94.81 81 VAL A O 1
ATOM 658 N N . TYR A 1 82 ? 3.035 23.203 12.297 1 94.88 82 TYR A N 1
ATOM 659 C CA . TYR A 1 82 ? 2.047 24.031 12.992 1 94.88 82 TYR A CA 1
ATOM 660 C C . TYR A 1 82 ? 2.613 24.578 14.289 1 94.88 82 TYR A C 1
ATOM 662 O O . TYR A 1 82 ? 2.414 25.75 14.609 1 94.88 82 TYR A O 1
ATOM 670 N N . LYS A 1 83 ? 3.287 23.719 14.984 1 94.44 83 LYS A N 1
ATOM 671 C CA . LYS A 1 83 ? 3.924 24.141 16.234 1 94.44 83 LYS A CA 1
ATOM 672 C C . LYS A 1 83 ? 4.918 25.266 15.977 1 94.44 83 LYS A C 1
ATOM 674 O O . LYS A 1 83 ? 4.93 26.266 16.703 1 94.44 83 LYS A O 1
ATOM 679 N N . ASN A 1 84 ? 5.734 25.094 15.008 1 92 84 ASN A N 1
ATOM 680 C CA . ASN A 1 84 ? 6.723 26.109 14.664 1 92 84 ASN A CA 1
ATOM 681 C C . ASN A 1 84 ? 6.062 27.422 14.281 1 92 84 ASN A C 1
ATOM 683 O O . ASN A 1 84 ? 6.559 28.5 14.633 1 92 84 ASN A O 1
ATOM 687 N N . TYR A 1 85 ? 4.992 27.328 13.547 1 91 85 TYR A N 1
ATOM 688 C CA . TYR A 1 85 ? 4.23 28.516 13.141 1 91 85 TYR A CA 1
ATOM 689 C C . TYR A 1 85 ? 3.701 29.25 14.359 1 91 85 TYR A C 1
ATOM 691 O O . TYR A 1 85 ? 3.83 30.484 14.445 1 91 85 TYR A O 1
ATOM 699 N N . ILE A 1 86 ? 3.131 28.547 15.32 1 89.69 86 ILE A N 1
ATOM 700 C CA . ILE A 1 86 ? 2.533 29.156 16.516 1 89.69 86 ILE A CA 1
ATOM 701 C C . ILE A 1 86 ? 3.623 29.797 17.375 1 89.69 86 ILE A C 1
ATOM 703 O O . ILE A 1 86 ? 3.439 30.891 17.906 1 89.69 86 ILE A O 1
ATOM 707 N N . VAL A 1 87 ? 4.711 29.125 17.422 1 90.25 87 VAL A N 1
ATOM 708 C CA . VAL A 1 87 ? 5.812 29.625 18.25 1 90.25 87 VAL A CA 1
ATOM 709 C C . VAL A 1 87 ? 6.398 30.875 17.609 1 90.25 87 VAL A C 1
ATOM 711 O O . VAL A 1 87 ? 6.832 31.797 18.312 1 90.25 87 VAL A O 1
ATOM 714 N N . SER A 1 88 ? 6.371 30.906 16.344 1 87.31 88 SER A N 1
ATOM 715 C CA . SER A 1 88 ? 6.949 32.031 15.641 1 87.31 88 SER A CA 1
ATOM 716 C C . SER A 1 88 ? 6.051 33.281 15.742 1 87.31 88 SER A C 1
ATOM 718 O O . SER A 1 88 ? 6.484 34.375 15.469 1 87.31 88 SER A O 1
ATOM 720 N N . MET A 1 89 ? 4.793 33.062 16.031 1 83.44 89 MET A N 1
ATOM 721 C CA . MET A 1 89 ? 3.842 34.156 16.172 1 83.44 89 MET A CA 1
ATOM 722 C C . MET A 1 89 ? 4.035 34.875 17.484 1 83.44 89 MET A C 1
ATOM 724 O O . MET A 1 89 ? 3.562 36 17.656 1 83.44 89 MET A O 1
ATOM 728 N N . PHE A 1 90 ? 4.746 34.312 18.438 1 76.25 90 PHE A N 1
ATOM 729 C CA . PHE A 1 90 ? 5.055 35 19.688 1 76.25 90 PHE A CA 1
ATOM 730 C C . PHE A 1 90 ? 6.516 35.438 19.734 1 76.25 90 PHE A C 1
ATOM 732 O O . PHE A 1 90 ? 6.84 36.5 20.219 1 76.25 90 PHE A O 1
ATOM 739 N N . MET B 1 1 ? -4.773 17.125 16.719 1 90.19 1 MET B N 1
ATOM 740 C CA . MET B 1 1 ? -3.447 17.438 16.188 1 90.19 1 MET B CA 1
ATOM 741 C C . MET B 1 1 ? -3.209 18.938 16.156 1 90.19 1 MET B C 1
ATOM 743 O O . MET B 1 1 ? -2.07 19.406 16.281 1 90.19 1 MET B O 1
ATOM 747 N N . MET B 1 2 ? -4.312 19.766 16.203 1 91.12 2 MET B N 1
ATOM 748 C CA . MET B 1 2 ? -4.133 21.219 16.188 1 91.12 2 MET B CA 1
ATOM 749 C C . MET B 1 2 ? -4.098 21.766 17.609 1 91.12 2 MET B C 1
ATOM 751 O O . MET B 1 2 ? -3.396 22.75 17.875 1 91.12 2 MET B O 1
ATOM 755 N N . LYS B 1 3 ? -4.895 21.25 18.516 1 90.94 3 LYS B N 1
ATOM 756 C CA . LYS B 1 3 ? -4.969 21.719 19.891 1 90.94 3 LYS B CA 1
ATOM 757 C C . LYS B 1 3 ? -3.658 21.469 20.641 1 90.94 3 LYS B C 1
ATOM 759 O O . LYS B 1 3 ? -3.221 22.312 21.438 1 90.94 3 LYS B O 1
ATOM 764 N N . GLU B 1 4 ? -3.129 20.328 20.391 1 92.56 4 GLU B N 1
ATOM 765 C CA . GLU B 1 4 ? -1.886 19.922 21.031 1 92.56 4 GLU B CA 1
ATOM 766 C C . GLU B 1 4 ? -0.99 19.156 20.078 1 92.56 4 GLU B C 1
ATOM 768 O O . GLU B 1 4 ? -1.441 18.203 19.422 1 92.56 4 GLU B O 1
ATOM 773 N N . GLN B 1 5 ? 0.278 19.594 20.031 1 93.62 5 GLN B N 1
ATOM 774 C CA . GLN B 1 5 ? 1.255 18.938 19.172 1 93.62 5 GLN B CA 1
ATOM 775 C C . GLN B 1 5 ? 2.248 18.125 19.984 1 93.62 5 GLN B C 1
ATOM 777 O O . GLN B 1 5 ? 3.441 18.422 20.016 1 93.62 5 GLN B O 1
ATOM 782 N N . SER B 1 6 ? 1.699 17.031 20.547 1 94 6 SER B N 1
ATOM 783 C CA . SER B 1 6 ? 2.48 16.156 21.406 1 94 6 SER B CA 1
ATOM 784 C C . SER B 1 6 ? 2.453 14.719 20.906 1 94 6 SER B C 1
ATOM 786 O O . SER B 1 6 ? 1.61 14.359 20.094 1 94 6 SER B O 1
ATOM 788 N N . PRO B 1 7 ? 3.451 13.867 21.375 1 93.81 7 PRO B N 1
ATOM 789 C CA . PRO B 1 7 ? 3.402 12.445 21.047 1 93.81 7 PRO B CA 1
ATOM 790 C C . PRO B 1 7 ? 2.088 11.781 21.453 1 93.81 7 PRO B C 1
ATOM 792 O O . PRO B 1 7 ? 1.591 10.898 20.75 1 93.81 7 PRO B O 1
ATOM 795 N N . LYS B 1 8 ? 1.596 12.188 22.531 1 96.06 8 LYS B N 1
ATOM 796 C CA . LYS B 1 8 ? 0.313 11.648 22.969 1 96.06 8 LYS B CA 1
ATOM 797 C C . LYS B 1 8 ? -0.789 11.945 21.969 1 96.06 8 LYS B C 1
ATOM 799 O O . LYS B 1 8 ? -1.605 11.078 21.656 1 96.06 8 LYS B O 1
ATOM 804 N N . SER B 1 9 ? -0.802 13.18 21.484 1 96.5 9 SER B N 1
ATOM 805 C CA . SER B 1 9 ? -1.782 13.562 20.469 1 96.5 9 SER B CA 1
ATOM 806 C C . SER B 1 9 ? -1.604 12.742 19.203 1 96.5 9 SER B C 1
ATOM 808 O O . SER B 1 9 ? -2.586 12.305 18.594 1 96.5 9 SER B O 1
ATOM 810 N N . LEU B 1 10 ? -0.381 12.508 18.828 1 95.88 10 LEU B N 1
ATOM 811 C CA . LEU B 1 10 ? -0.099 11.703 17.656 1 95.88 10 LEU B CA 1
ATOM 812 C C . LEU B 1 10 ? -0.599 10.273 17.828 1 95.88 10 LEU B C 1
ATOM 814 O O . LEU B 1 10 ? -1.128 9.672 16.891 1 95.88 10 LEU B O 1
ATOM 818 N N . TYR B 1 11 ? -0.427 9.719 18.969 1 95.56 11 TYR B N 1
ATOM 819 C CA . TYR B 1 11 ? -0.891 8.375 19.297 1 95.56 11 TYR B CA 1
ATOM 820 C C . TYR B 1 11 ? -2.404 8.273 19.141 1 95.56 11 TYR B C 1
ATOM 822 O O . TYR B 1 11 ? -2.912 7.277 18.609 1 95.56 11 TYR B O 1
ATOM 830 N N . LEU B 1 12 ? -3.09 9.211 19.562 1 96.25 12 LEU B N 1
ATOM 831 C CA . LEU B 1 12 ? -4.547 9.234 19.469 1 96.25 12 LEU B CA 1
ATOM 832 C C . LEU B 1 12 ? -4.992 9.305 18.016 1 96.25 12 LEU B C 1
ATOM 834 O O . LEU B 1 12 ? -5.941 8.617 17.609 1 96.25 12 LEU B O 1
ATOM 838 N N . VAL B 1 13 ? -4.301 10.094 17.266 1 97.06 13 VAL B N 1
ATOM 839 C CA . VAL B 1 13 ? -4.617 10.227 15.844 1 97.06 13 VAL B CA 1
ATOM 840 C C . VAL B 1 13 ? -4.375 8.891 15.141 1 97.06 13 VAL B C 1
ATOM 842 O O . VAL B 1 13 ? -5.156 8.484 14.273 1 97.06 13 VAL B O 1
ATOM 845 N N . ARG B 1 14 ? -3.283 8.258 15.531 1 94.31 14 ARG B N 1
ATOM 846 C CA . ARG B 1 14 ? -2.973 6.941 14.977 1 94.31 14 ARG B CA 1
ATOM 847 C C . ARG B 1 14 ? -4.145 5.98 15.156 1 94.31 14 ARG B C 1
ATOM 849 O O . ARG B 1 14 ? -4.496 5.246 14.227 1 94.31 14 ARG B O 1
ATOM 856 N N . GLY B 1 15 ? -4.707 5.961 16.344 1 95.06 15 GLY B N 1
ATOM 857 C CA . GLY B 1 15 ? -5.871 5.125 16.594 1 95.06 15 GLY B CA 1
ATOM 858 C C . GLY B 1 15 ? -7.016 5.398 15.641 1 95.06 15 GLY B C 1
ATOM 859 O O . GLY B 1 15 ? -7.648 4.469 15.133 1 95.06 15 GLY B O 1
ATOM 860 N N . LYS B 1 16 ? -7.293 6.637 15.344 1 96.62 16 LYS B N 1
ATOM 861 C CA . LYS B 1 16 ? -8.352 7.023 14.414 1 96.62 16 LYS B CA 1
ATOM 862 C C . LYS B 1 16 ? -8.016 6.598 12.984 1 96.62 16 LYS B C 1
ATOM 864 O O . LYS B 1 16 ? -8.898 6.176 12.234 1 96.62 16 LYS B O 1
ATOM 869 N N . LEU B 1 17 ? -6.746 6.73 12.641 1 95.31 17 LEU B N 1
ATOM 870 C CA . LEU B 1 17 ? -6.293 6.312 11.32 1 95.31 17 LEU B CA 1
ATOM 871 C C . LEU B 1 17 ? -6.457 4.809 11.141 1 95.31 17 LEU B C 1
ATOM 873 O O . LEU B 1 17 ? -6.914 4.355 10.086 1 95.31 17 LEU B O 1
ATOM 877 N N . TYR B 1 18 ? -6.16 4.098 12.211 1 90.31 18 TYR B N 1
ATOM 878 C CA . TYR B 1 18 ? -6.34 2.652 12.188 1 90.31 18 TYR B CA 1
ATOM 879 C C . TYR B 1 18 ? -7.805 2.287 12 1 90.31 18 TYR B C 1
ATOM 881 O O . TYR B 1 18 ? -8.133 1.347 11.266 1 90.31 18 TYR B O 1
ATOM 889 N N . GLU B 1 19 ? -8.617 2.984 12.617 1 93.81 19 GLU B N 1
ATOM 890 C CA . GLU B 1 19 ? -10.047 2.732 12.477 1 93.81 19 GLU B CA 1
ATOM 891 C C . GLU B 1 19 ? -10.5 2.938 11.031 1 93.81 19 GLU B C 1
ATOM 893 O O . GLU B 1 19 ? -11.266 2.131 10.5 1 93.81 19 GLU B O 1
ATOM 898 N N . LEU B 1 20 ? -10.086 3.986 10.383 1 91.62 20 LEU B N 1
ATOM 899 C CA . LEU B 1 20 ? -10.445 4.27 9 1 91.62 20 LEU B CA 1
ATOM 900 C C . LEU B 1 20 ? -9.906 3.195 8.062 1 91.62 20 LEU B C 1
ATOM 902 O O . LEU B 1 20 ? -10.625 2.711 7.184 1 91.62 20 LEU B O 1
ATOM 906 N N . LEU B 1 21 ? -8.617 2.754 8.305 1 85.19 21 LEU B N 1
ATOM 907 C CA . LEU B 1 21 ? -7.996 1.725 7.473 1 85.19 21 LEU B CA 1
ATOM 908 C C . LEU B 1 21 ? -8.703 0.384 7.656 1 85.19 21 LEU B C 1
ATOM 910 O O . LEU B 1 21 ? -8.914 -0.346 6.684 1 85.19 21 LEU B O 1
ATOM 914 N N . ALA B 1 22 ? -9.133 0.123 8.891 1 79.38 22 ALA B N 1
ATOM 915 C CA . ALA B 1 22 ? -9.828 -1.122 9.203 1 79.38 22 ALA B CA 1
ATOM 916 C C . ALA B 1 22 ? -11.188 -1.178 8.516 1 79.38 22 ALA B C 1
ATOM 918 O O . ALA B 1 22 ? -11.719 -2.262 8.258 1 79.38 22 ALA B O 1
ATOM 919 N N . ASN B 1 23 ? -11.719 -0.02 8.234 1 86.94 23 ASN B N 1
ATOM 920 C CA . ASN B 1 23 ? -12.984 0.064 7.512 1 86.94 23 ASN B CA 1
ATOM 921 C C . ASN B 1 23 ? -12.766 0.147 6.004 1 86.94 23 ASN B C 1
ATOM 923 O O . ASN B 1 23 ? -13.656 0.561 5.266 1 86.94 23 ASN B O 1
ATOM 927 N N . CYS B 1 24 ? -11.586 -0.114 5.59 1 72.44 24 CYS B N 1
ATOM 928 C CA . CYS B 1 24 ? -11.156 -0.274 4.207 1 72.44 24 CYS B CA 1
ATOM 929 C C . CYS B 1 24 ? -11.281 1.038 3.441 1 72.44 24 CYS B C 1
ATOM 931 O O . CYS B 1 24 ? -11.586 1.039 2.248 1 72.44 24 CYS B O 1
ATOM 933 N N . ILE B 1 25 ? -11.102 2.109 4.184 1 82.38 25 ILE B N 1
ATOM 934 C CA . ILE B 1 25 ? -11 3.395 3.502 1 82.38 25 ILE B CA 1
ATOM 935 C C . ILE B 1 25 ? -9.609 3.547 2.891 1 82.38 25 ILE B C 1
ATOM 937 O O . ILE B 1 25 ? -8.602 3.387 3.582 1 82.38 25 ILE B O 1
ATOM 941 N N . PRO B 1 26 ? -9.469 3.844 1.58 1 80.38 26 PRO B N 1
ATOM 942 C CA . PRO B 1 26 ? -8.156 3.965 0.943 1 80.38 26 PRO B CA 1
ATOM 943 C C . PRO B 1 26 ? -7.289 5.051 1.576 1 80.38 26 PRO B C 1
ATOM 945 O O . PRO B 1 26 ? -7.789 6.133 1.894 1 80.38 26 PRO B O 1
ATOM 948 N N . PRO B 1 27 ? -5.98 4.734 1.786 1 88.81 27 PRO B N 1
ATOM 949 C CA . PRO B 1 27 ? -5.094 5.684 2.461 1 88.81 27 PRO B CA 1
ATOM 950 C C . PRO B 1 27 ? -5.02 7.031 1.749 1 88.81 27 PRO B C 1
ATOM 952 O O . PRO B 1 27 ? -4.887 8.07 2.4 1 88.81 27 PRO B O 1
ATOM 955 N N . ASP B 1 28 ? -5.109 6.969 0.44 1 87 28 ASP B N 1
ATOM 956 C CA . ASP B 1 28 ? -5.066 8.219 -0.31 1 87 28 ASP B CA 1
ATOM 957 C C . ASP B 1 28 ? -6.293 9.078 -0.018 1 87 28 ASP B C 1
ATOM 959 O O . ASP B 1 28 ? -6.195 10.305 0.06 1 87 28 ASP B O 1
ATOM 963 N N . VAL B 1 29 ? -7.477 8.531 0.195 1 89.88 29 VAL B N 1
ATOM 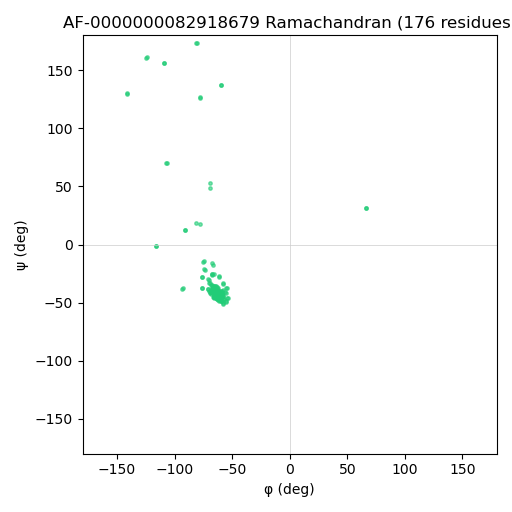964 C CA . VAL B 1 29 ? -8.711 9.219 0.555 1 89.88 29 VAL B CA 1
ATOM 965 C C . VAL B 1 29 ? -8.594 9.781 1.97 1 89.88 29 VAL B C 1
ATOM 967 O O . VAL B 1 29 ? -9.016 10.914 2.232 1 89.88 29 VAL B O 1
ATOM 970 N N . ILE B 1 30 ? -8.016 9.008 2.84 1 94.38 30 ILE B N 1
ATOM 971 C CA . ILE B 1 30 ? -7.805 9.453 4.215 1 94.38 30 ILE B CA 1
ATOM 972 C C . ILE B 1 30 ? -6.93 10.703 4.223 1 94.38 30 ILE B C 1
ATOM 974 O O . ILE B 1 30 ? -7.273 11.703 4.859 1 94.38 30 ILE B O 1
ATOM 978 N N . LEU B 1 31 ? -5.824 10.664 3.48 1 95.62 31 LEU B N 1
ATOM 979 C CA . LEU B 1 31 ? -4.895 11.789 3.43 1 95.62 31 LEU B CA 1
ATOM 980 C C . LEU B 1 31 ? -5.566 13.023 2.848 1 95.62 31 LEU B C 1
ATOM 982 O O . LEU B 1 31 ? -5.449 14.117 3.402 1 95.62 31 LEU B O 1
ATOM 986 N N . LYS B 1 32 ? -6.289 12.828 1.774 1 96.25 32 LYS B N 1
ATOM 987 C CA . LYS B 1 32 ? -6.977 13.938 1.123 1 96.25 32 LYS B CA 1
ATOM 988 C C . LYS B 1 32 ? -8.039 14.547 2.041 1 96.25 32 LYS B C 1
ATOM 990 O O . LYS B 1 32 ? -8.203 15.766 2.086 1 96.25 32 LYS B O 1
ATOM 995 N N . GLY B 1 33 ? -8.812 13.664 2.713 1 97.19 33 GLY B N 1
ATOM 996 C CA . GLY B 1 33 ? -9.797 14.141 3.676 1 97.19 33 GLY B CA 1
ATOM 997 C C . GLY B 1 33 ? -9.18 14.93 4.812 1 97.19 33 GLY B C 1
ATOM 998 O O . GLY B 1 33 ? -9.688 15.984 5.191 1 97.19 33 GLY B O 1
ATOM 999 N N . LEU B 1 34 ? -8.062 14.438 5.348 1 97.25 34 LEU B N 1
ATOM 1000 C CA . LEU B 1 34 ? -7.332 15.141 6.398 1 97.25 34 LEU B CA 1
ATOM 1001 C C . LEU B 1 34 ? -6.859 16.5 5.918 1 97.25 34 LEU B C 1
ATOM 1003 O O . LEU B 1 34 ? -7.039 17.516 6.613 1 97.25 34 LEU B O 1
ATOM 1007 N N . LEU B 1 35 ? -6.254 16.516 4.734 1 97.88 35 LEU B N 1
ATOM 1008 C CA . LEU B 1 35 ? -5.766 17.766 4.16 1 97.88 35 LEU B CA 1
ATOM 1009 C C . LEU B 1 35 ? -6.902 18.766 4.016 1 97.88 35 LEU B C 1
ATOM 1011 O O . LEU B 1 35 ? -6.758 19.922 4.406 1 97.88 35 LEU B O 1
ATOM 1015 N N . ALA B 1 36 ? -8.047 18.344 3.48 1 97.75 36 ALA B N 1
ATOM 1016 C CA . ALA B 1 36 ? -9.188 19.203 3.238 1 97.75 36 ALA B CA 1
ATOM 1017 C C . ALA B 1 36 ? -9.68 19.844 4.539 1 97.75 36 ALA B C 1
ATOM 1019 O O . ALA B 1 36 ? -9.984 21.031 4.578 1 97.75 36 ALA B O 1
ATOM 1020 N N . GLU B 1 37 ? -9.75 19.109 5.586 1 97.31 37 GLU B N 1
ATOM 1021 C CA . GLU B 1 37 ? -10.219 19.609 6.875 1 97.31 37 GLU B CA 1
ATOM 1022 C C . GLU B 1 37 ? -9.211 20.578 7.484 1 97.31 37 GLU B C 1
ATOM 1024 O O . GLU B 1 37 ? -9.594 21.609 8.047 1 97.31 37 GLU B O 1
ATOM 1029 N N . LEU B 1 38 ? -7.941 20.312 7.387 1 97.12 38 LEU B N 1
ATOM 1030 C CA . LEU B 1 38 ? -6.898 21.156 7.949 1 97.12 38 LEU B CA 1
ATOM 1031 C C . LEU B 1 38 ? -6.828 22.5 7.215 1 97.12 38 LEU B C 1
ATOM 1033 O O . LEU B 1 38 ? -6.641 23.547 7.836 1 97.12 38 LEU B O 1
ATOM 1037 N N . LEU B 1 39 ? -6.984 22.453 5.926 1 96.88 39 LEU B N 1
ATOM 1038 C CA . LEU B 1 39 ? -6.879 23.656 5.117 1 96.88 39 LEU B CA 1
ATOM 1039 C C . LEU B 1 39 ? -7.941 24.672 5.52 1 96.88 39 LEU B C 1
ATOM 1041 O O . LEU B 1 39 ? -7.73 25.875 5.391 1 96.88 39 LEU B O 1
ATOM 1045 N N . LYS B 1 40 ? -9.039 24.25 6.027 1 96.69 40 LYS B N 1
ATOM 1046 C CA . LYS B 1 40 ? -10.117 25.125 6.465 1 96.69 40 LYS B CA 1
ATOM 1047 C C . LYS B 1 40 ? -9.695 25.969 7.672 1 96.69 40 LYS B C 1
ATOM 1049 O O . LYS B 1 40 ? -10.297 27 7.965 1 96.69 40 LYS B O 1
ATOM 1054 N N . LYS B 1 41 ? -8.688 25.562 8.289 1 95.06 41 LYS B N 1
ATOM 1055 C CA . LYS B 1 41 ? -8.375 26.141 9.586 1 95.06 41 LYS B CA 1
ATOM 1056 C C . LYS B 1 41 ? -7.039 26.891 9.547 1 95.06 41 LYS B C 1
ATOM 1058 O O . LYS B 1 41 ? -6.605 27.453 10.555 1 95.06 41 LYS B O 1
ATOM 1063 N N . LEU B 1 42 ? -6.395 26.891 8.469 1 94.94 42 LEU B N 1
ATOM 1064 C CA . LEU B 1 42 ? -5.047 27.438 8.383 1 94.94 42 LEU B CA 1
ATOM 1065 C C . LEU B 1 42 ? -5.039 28.75 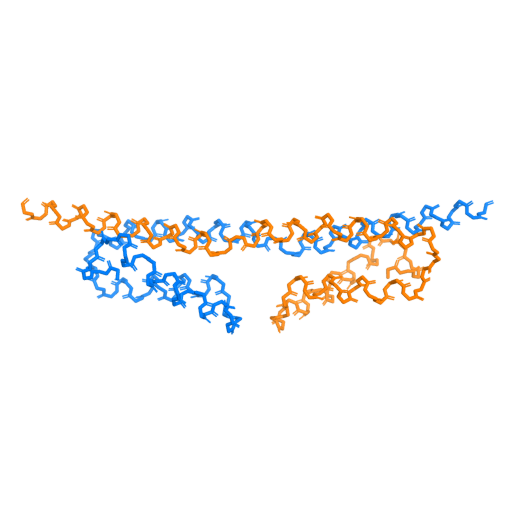7.59 1 94.94 42 LEU B C 1
ATOM 1067 O O . LEU B 1 42 ? -5.941 29 6.789 1 94.94 42 LEU B O 1
ATOM 1071 N N . ASP B 1 43 ? -4.07 29.562 7.812 1 91.38 43 ASP B N 1
ATOM 1072 C CA . ASP B 1 43 ? -3.863 30.766 7 1 91.38 43 ASP B CA 1
ATOM 1073 C C . ASP B 1 43 ? -3.146 30.422 5.695 1 91.38 43 ASP B C 1
ATOM 1075 O O . ASP B 1 43 ? -2.705 29.281 5.5 1 91.38 43 ASP B O 1
ATOM 1079 N N . ASP B 1 44 ? -3.004 31.406 4.785 1 90.94 44 ASP B N 1
ATOM 1080 C CA . ASP B 1 44 ? -2.529 31.188 3.424 1 90.94 44 ASP B CA 1
ATOM 1081 C C . ASP B 1 44 ? -1.086 30.688 3.42 1 90.94 44 ASP B C 1
ATOM 1083 O O . ASP B 1 44 ? -0.715 29.844 2.598 1 90.94 44 ASP B O 1
ATOM 1087 N N . GLU B 1 45 ? -0.259 31.203 4.312 1 87.88 45 GLU B N 1
ATOM 1088 C CA . GLU B 1 45 ? 1.144 30.797 4.34 1 87.88 45 GLU B CA 1
ATOM 1089 C C . GLU B 1 45 ? 1.285 29.328 4.73 1 87.88 45 GLU B C 1
ATOM 1091 O O . GLU B 1 45 ? 2.021 28.578 4.09 1 87.88 45 GLU B O 1
ATOM 1096 N N . MET B 1 46 ? 0.603 28.938 5.703 1 92.69 46 MET B N 1
ATOM 1097 C CA . MET B 1 46 ? 0.654 27.578 6.191 1 92.69 46 MET B CA 1
ATOM 1098 C C . MET B 1 46 ? -0.012 26.609 5.207 1 92.69 46 MET B C 1
ATOM 1100 O O . MET B 1 46 ? 0.416 25.469 5.062 1 92.69 46 MET B O 1
ATOM 1104 N N . LYS B 1 47 ? -1.013 27.109 4.465 1 96.12 47 LYS B N 1
ATOM 1105 C CA . LYS B 1 47 ? -1.712 26.281 3.488 1 96.12 47 LYS B CA 1
ATOM 1106 C C . LYS B 1 47 ? -0.758 25.781 2.406 1 96.12 47 LYS B C 1
ATOM 1108 O O . LYS B 1 47 ? -0.771 24.594 2.055 1 96.12 47 LYS B O 1
ATOM 1113 N N . GLN B 1 48 ? 0.041 26.641 1.917 1 94.12 48 GLN B N 1
ATOM 1114 C CA . GLN B 1 48 ? 0.973 26.297 0.848 1 94.12 48 GLN B CA 1
ATOM 1115 C C . GLN B 1 48 ? 1.942 25.203 1.292 1 94.12 48 GLN B C 1
ATOM 1117 O O . GLN B 1 48 ? 2.16 24.234 0.569 1 94.12 48 GLN B O 1
ATOM 1122 N N . GLU B 1 49 ? 2.479 25.391 2.459 1 94.56 49 GLU B N 1
ATOM 1123 C CA . GLU B 1 49 ? 3.434 24.422 2.98 1 94.56 49 GLU B CA 1
ATOM 1124 C C . GLU B 1 49 ? 2.773 23.062 3.207 1 94.56 49 GLU B C 1
ATOM 1126 O O . GLU B 1 49 ? 3.346 22.031 2.873 1 94.56 49 GLU B O 1
ATOM 1131 N N . LEU B 1 50 ? 1.59 23.094 3.756 1 96.75 50 LEU B N 1
ATOM 1132 C CA . LEU B 1 50 ? 0.885 21.859 4.043 1 96.75 50 LEU B CA 1
ATOM 1133 C C . LEU B 1 50 ? 0.547 21.109 2.756 1 96.75 50 LEU B C 1
ATOM 1135 O O . LEU B 1 50 ? 0.619 19.875 2.707 1 96.75 50 LEU B O 1
ATOM 1139 N N . VAL B 1 51 ? 0.179 21.844 1.68 1 96.75 51 VAL B N 1
ATOM 1140 C CA . VAL B 1 51 ? -0.17 21.234 0.399 1 96.75 51 VAL B CA 1
ATOM 1141 C C . VAL B 1 51 ? 1.052 20.531 -0.191 1 96.75 51 VAL B C 1
ATOM 1143 O O . VAL B 1 51 ? 0.938 19.438 -0.753 1 96.75 51 VAL B O 1
ATOM 1146 N N . LEU B 1 52 ? 2.225 21.078 0.003 1 94.88 52 LEU B N 1
ATOM 1147 C CA . LEU B 1 52 ? 3.461 20.469 -0.473 1 94.88 52 LEU B CA 1
ATOM 1148 C C . LEU B 1 52 ? 3.73 19.156 0.245 1 94.88 52 LEU B C 1
ATOM 1150 O O . LEU B 1 52 ? 4.055 18.141 -0.393 1 94.88 52 LEU B O 1
ATOM 1154 N N . TRP B 1 53 ? 3.537 19.172 1.501 1 95.5 53 TRP B N 1
ATOM 1155 C CA . TRP B 1 53 ? 3.789 17.969 2.271 1 95.5 53 TRP B CA 1
ATOM 1156 C C . TRP B 1 53 ? 2.732 16.906 1.979 1 95.5 53 TRP B C 1
ATOM 1158 O O . TRP B 1 53 ? 3.037 15.711 1.932 1 95.5 53 TRP B O 1
ATOM 1168 N N . ALA B 1 54 ? 1.45 17.328 1.802 1 96.31 54 ALA B N 1
ATOM 1169 C CA . ALA B 1 54 ? 0.403 16.391 1.418 1 96.31 54 ALA B CA 1
ATOM 1170 C C . ALA B 1 54 ? 0.744 15.695 0.101 1 96.31 54 ALA B C 1
ATOM 1172 O O . ALA B 1 54 ? 0.585 14.477 -0.028 1 96.31 54 ALA B O 1
ATOM 1173 N N . ALA B 1 55 ? 1.235 16.5 -0.897 1 93.5 55 ALA B N 1
ATOM 1174 C CA . ALA B 1 55 ? 1.626 15.945 -2.191 1 93.5 55 ALA B CA 1
ATOM 1175 C C . ALA B 1 55 ? 2.766 14.945 -2.039 1 93.5 55 ALA B C 1
ATOM 1177 O O . ALA B 1 55 ? 2.76 13.883 -2.672 1 93.5 55 ALA B O 1
ATOM 1178 N N . PHE B 1 56 ? 3.76 15.273 -1.215 1 92.38 56 PHE B N 1
ATOM 1179 C CA . PHE B 1 56 ? 4.906 14.406 -0.95 1 92.38 56 PHE B CA 1
ATOM 1180 C C . PHE B 1 56 ? 4.453 13.062 -0.399 1 92.38 56 PHE B C 1
ATOM 1182 O O . PHE B 1 56 ? 4.805 12.016 -0.942 1 92.38 56 PHE B O 1
ATOM 1189 N N . TYR B 1 57 ? 3.588 13.047 0.668 1 91.12 57 TYR B N 1
ATOM 1190 C CA . TYR B 1 57 ? 3.209 11.805 1.328 1 91.12 57 TYR B CA 1
ATOM 1191 C C . TYR B 1 57 ? 2.193 11.031 0.493 1 91.12 57 TYR B C 1
ATOM 1193 O O . TYR B 1 57 ? 2.143 9.797 0.548 1 91.12 57 TYR B O 1
ATOM 1201 N N . GLU B 1 58 ? 1.41 11.781 -0.297 1 88.31 58 GLU B N 1
ATOM 1202 C CA . GLU B 1 58 ? 0.535 11.102 -1.25 1 88.31 58 GLU B CA 1
ATOM 1203 C C . GLU B 1 58 ? 1.341 10.312 -2.273 1 88.31 58 GLU B C 1
ATOM 1205 O O . GLU B 1 58 ? 0.974 9.188 -2.621 1 88.31 58 GLU B O 1
ATOM 1210 N N . HIS B 1 59 ? 2.359 10.906 -2.762 1 83.5 59 HIS B N 1
ATOM 1211 C CA . HIS B 1 59 ? 3.244 10.234 -3.707 1 83.5 59 HIS B CA 1
ATOM 1212 C C . HIS B 1 59 ? 3.863 8.992 -3.09 1 83.5 59 HIS B C 1
ATOM 1214 O O . HIS B 1 59 ? 3.947 7.945 -3.74 1 83.5 59 HIS B O 1
ATOM 1220 N N . ARG B 1 60 ? 4.246 9.125 -1.866 1 80.56 60 ARG B N 1
ATOM 1221 C CA . ARG B 1 60 ? 4.844 7.996 -1.153 1 80.56 60 ARG B CA 1
ATOM 1222 C C . ARG B 1 60 ? 3.836 6.863 -0.978 1 80.56 60 ARG B C 1
ATOM 1224 O O . ARG B 1 60 ? 4.195 5.688 -1.065 1 80.56 60 ARG B O 1
ATOM 1231 N N . LEU B 1 61 ? 2.557 7.277 -0.673 1 81.19 61 LEU B N 1
ATOM 1232 C CA . LEU B 1 61 ? 1.482 6.293 -0.575 1 81.19 61 LEU B CA 1
ATOM 1233 C C . LEU B 1 61 ? 1.308 5.547 -1.895 1 81.19 61 LEU B C 1
ATOM 1235 O O . LEU B 1 61 ? 1.115 4.332 -1.902 1 81.19 61 LEU B O 1
ATOM 1239 N N . CYS B 1 62 ? 1.42 6.32 -2.986 1 71.75 62 CYS B N 1
ATOM 1240 C CA . CYS B 1 62 ? 1.227 5.746 -4.312 1 71.75 62 CYS B CA 1
ATOM 1241 C C . CYS B 1 62 ? 2.367 4.801 -4.672 1 71.75 62 CYS B C 1
ATOM 1243 O O . CYS B 1 62 ? 2.143 3.742 -5.258 1 71.75 62 CYS B O 1
ATOM 1245 N N . GLU B 1 63 ? 3.471 5.203 -4.352 1 67.69 63 GLU B N 1
ATOM 1246 C CA . GLU B 1 63 ? 4.641 4.379 -4.637 1 67.69 63 GLU B CA 1
ATOM 1247 C C . GLU B 1 63 ? 4.598 3.072 -3.85 1 67.69 63 GLU B C 1
ATOM 1249 O O . GLU B 1 63 ? 5.012 2.025 -4.352 1 67.69 63 GLU B O 1
ATOM 1254 N N . GLY B 1 64 ? 4.254 3.307 -2.648 1 60.31 64 GLY B N 1
ATOM 1255 C CA . GLY B 1 64 ? 4.137 2.117 -1.818 1 60.31 64 GLY B CA 1
ATOM 1256 C C . GLY B 1 64 ? 3.02 1.191 -2.258 1 60.31 64 GLY B C 1
ATOM 1257 O O . GLY B 1 64 ? 3.02 0.005 -1.921 1 60.31 64 GLY B O 1
ATOM 1258 N N . GLN B 1 65 ? 1.979 1.814 -2.953 1 59.72 65 GLN B N 1
ATOM 1259 C CA . GLN B 1 65 ? 0.773 1.093 -3.346 1 59.72 65 GLN B CA 1
ATOM 1260 C C . GLN B 1 65 ? 1.023 0.233 -4.582 1 59.72 65 GLN B C 1
ATOM 1262 O O . GLN B 1 65 ? 0.086 -0.323 -5.156 1 59.72 65 GLN B O 1
ATOM 1267 N N . LYS B 1 66 ? 2.168 -0.006 -4.848 1 73.88 66 LYS B N 1
ATOM 1268 C CA . LYS B 1 66 ? 2.328 -0.793 -6.066 1 73.88 66 LYS B CA 1
ATOM 1269 C C . LYS B 1 66 ? 1.818 -2.219 -5.871 1 73.88 66 LYS B C 1
ATOM 1271 O O . LYS B 1 66 ? 2.557 -3.182 -6.09 1 73.88 66 LYS B O 1
ATOM 1276 N N . ALA B 1 67 ? 0.657 -2.432 -5.348 1 81.12 67 ALA B N 1
ATOM 1277 C CA . ALA B 1 67 ? 0.055 -3.738 -5.094 1 81.12 67 ALA B CA 1
ATOM 1278 C C . ALA B 1 67 ? -0.084 -4.539 -6.387 1 81.12 67 ALA B C 1
ATOM 1280 O O . ALA B 1 67 ? 0.247 -5.727 -6.43 1 81.12 67 ALA B O 1
ATOM 1281 N N . ILE B 1 68 ? -0.465 -3.814 -7.441 1 87 68 ILE B N 1
ATOM 1282 C CA . ILE B 1 68 ? -0.668 -4.469 -8.727 1 87 68 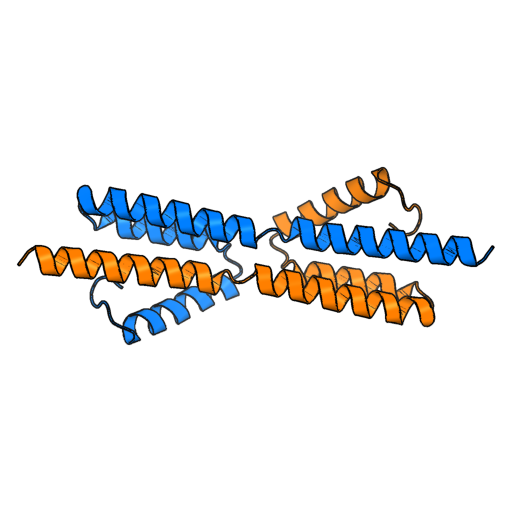ILE B CA 1
ATOM 1283 C C . ILE B 1 68 ? 0.651 -5.059 -9.219 1 87 68 ILE B C 1
ATOM 1285 O O . ILE B 1 68 ? 0.677 -6.164 -9.773 1 87 68 ILE B O 1
ATOM 1289 N N . PHE B 1 69 ? 1.733 -4.391 -9.023 1 87.88 69 PHE B N 1
ATOM 1290 C CA . PHE B 1 69 ? 3.027 -4.855 -9.508 1 87.88 69 PHE B CA 1
ATOM 1291 C C . PHE B 1 69 ? 3.467 -6.109 -8.758 1 87.88 69 PHE B C 1
ATOM 1293 O O . PHE B 1 69 ? 4.02 -7.031 -9.359 1 87.88 69 PHE B O 1
ATOM 1300 N N . HIS B 1 70 ? 3.096 -6.133 -7.461 1 89.06 70 HIS B N 1
ATOM 1301 C CA . HIS B 1 70 ? 3.479 -7.309 -6.684 1 89.06 70 HIS B CA 1
ATOM 1302 C C . HIS B 1 70 ? 2.59 -8.5 -7.02 1 89.06 70 HIS B C 1
ATOM 1304 O O . HIS B 1 70 ? 3.072 -9.633 -7.113 1 89.06 70 HIS B O 1
ATOM 1310 N N . LEU B 1 71 ? 1.355 -8.258 -7.242 1 93.62 71 LEU B N 1
ATOM 1311 C CA . LEU B 1 71 ? 0.436 -9.32 -7.633 1 93.62 71 LEU B CA 1
ATOM 1312 C C . LEU B 1 71 ? 0.795 -9.875 -9.008 1 93.62 71 LEU B C 1
ATOM 1314 O O . LEU B 1 71 ? 0.855 -11.086 -9.203 1 93.62 71 LEU B O 1
ATOM 1318 N N . GLU B 1 72 ? 1.062 -8.883 -9.922 1 94.12 72 GLU B N 1
ATOM 1319 C CA . GLU B 1 72 ? 1.456 -9.281 -11.266 1 94.12 72 GLU B CA 1
ATOM 1320 C C . GLU B 1 72 ? 2.768 -10.062 -11.25 1 94.12 72 GLU B C 1
ATOM 1322 O O . GLU B 1 72 ? 2.922 -11.055 -11.969 1 94.12 72 GLU B O 1
ATOM 1327 N N . ALA B 1 73 ? 3.697 -9.594 -10.445 1 95.12 73 ALA B N 1
ATOM 1328 C CA . ALA B 1 73 ? 4.988 -10.266 -10.328 1 95.12 73 ALA B CA 1
ATOM 1329 C C . ALA B 1 73 ? 4.824 -11.68 -9.789 1 95.12 73 ALA B C 1
ATOM 1331 O O . ALA B 1 73 ? 5.492 -12.609 -10.242 1 95.12 73 ALA B O 1
ATOM 1332 N N . PHE B 1 74 ? 3.916 -11.859 -8.883 1 97.19 74 PHE B N 1
ATOM 1333 C CA . PHE B 1 74 ? 3.615 -13.188 -8.367 1 97.19 74 PHE B CA 1
ATOM 1334 C C . PHE B 1 74 ? 3.057 -14.078 -9.469 1 97.19 74 PHE B C 1
ATOM 1336 O O . PHE B 1 74 ? 3.498 -15.219 -9.641 1 97.19 74 PHE B O 1
ATOM 1343 N N . VAL B 1 75 ? 2.133 -13.594 -10.25 1 97.62 75 VAL B N 1
ATOM 1344 C CA . VAL B 1 75 ? 1.509 -14.352 -11.336 1 97.62 75 VAL B CA 1
ATOM 1345 C C . VAL B 1 75 ? 2.557 -14.711 -12.383 1 97.62 75 VAL B C 1
ATOM 1347 O O . VAL B 1 75 ? 2.623 -15.859 -12.828 1 97.62 75 VAL B O 1
ATOM 1350 N N . ALA B 1 76 ? 3.396 -13.703 -12.781 1 97.25 76 ALA B N 1
ATOM 1351 C CA . ALA B 1 76 ? 4.449 -13.938 -13.766 1 97.25 76 ALA B CA 1
ATOM 1352 C C . ALA B 1 76 ? 5.441 -14.992 -13.273 1 97.25 76 ALA B C 1
ATOM 1354 O O . ALA B 1 76 ? 5.871 -15.852 -14.039 1 97.25 76 ALA B O 1
ATOM 1355 N N . LYS B 1 77 ? 5.797 -14.891 -12.008 1 97.06 77 LYS B N 1
ATOM 1356 C CA . LYS B 1 77 ? 6.703 -15.875 -11.414 1 97.06 77 LYS B CA 1
ATOM 1357 C C . LYS B 1 77 ? 6.094 -17.266 -11.445 1 97.06 77 LYS B C 1
ATOM 1359 O O . LYS B 1 77 ? 6.762 -18.234 -11.82 1 97.06 77 LYS B O 1
ATOM 1364 N N . PHE B 1 78 ? 4.82 -17.438 -11.016 1 97.56 78 PHE B N 1
ATOM 1365 C CA . PHE B 1 78 ? 4.121 -18.719 -11.078 1 97.56 78 PHE B CA 1
ATOM 1366 C C . PHE B 1 78 ? 4.133 -19.266 -12.5 1 97.56 78 PHE B C 1
ATOM 1368 O O . PHE B 1 78 ? 4.453 -20.438 -12.711 1 97.56 78 PHE B O 1
ATOM 1375 N N . MET B 1 79 ? 3.771 -18.453 -13.508 1 96.12 79 MET B N 1
ATOM 1376 C CA . MET B 1 79 ? 3.709 -18.891 -14.898 1 96.12 79 MET B CA 1
ATOM 1377 C C . MET B 1 79 ? 5.062 -19.422 -15.367 1 96.12 79 MET B C 1
ATOM 1379 O O . MET B 1 79 ? 5.133 -20.438 -16.062 1 96.12 79 MET B O 1
ATOM 1383 N N . SER B 1 80 ? 6.07 -18.688 -15.023 1 96.06 80 SER B N 1
ATOM 1384 C CA . SER B 1 80 ? 7.422 -19.094 -15.391 1 96.06 80 SER B CA 1
ATOM 1385 C C . SER B 1 80 ? 7.785 -20.438 -14.781 1 96.06 80 SER B C 1
ATOM 1387 O O . SER B 1 80 ? 8.258 -21.344 -15.477 1 96.06 80 SER B O 1
ATOM 1389 N N . VAL B 1 81 ? 7.52 -20.641 -13.539 1 94.81 81 VAL B N 1
ATOM 1390 C CA . VAL B 1 81 ? 7.836 -21.875 -12.82 1 94.81 81 VAL B CA 1
ATOM 1391 C C . VAL B 1 81 ? 7.023 -23.031 -13.391 1 94.81 81 VAL B C 1
ATOM 1393 O O . VAL B 1 81 ? 7.559 -24.125 -13.602 1 94.81 81 VAL B O 1
ATOM 1396 N N . TYR B 1 82 ? 5.781 -22.781 -13.625 1 94.88 82 TYR B N 1
ATOM 1397 C CA . TYR B 1 82 ? 4.883 -23.812 -14.148 1 94.88 82 TYR B CA 1
ATOM 1398 C C . TYR B 1 82 ? 5.316 -24.25 -15.539 1 94.88 82 TYR B C 1
ATOM 1400 O O . TYR B 1 82 ? 5.316 -25.453 -15.844 1 94.88 82 TYR B O 1
ATOM 1408 N N . LYS B 1 83 ? 5.656 -23.266 -16.312 1 94.38 83 LYS B N 1
ATOM 1409 C CA . LYS B 1 83 ? 6.137 -23.578 -17.656 1 94.38 83 LYS B CA 1
ATOM 1410 C C . LYS B 1 83 ? 7.375 -24.469 -17.609 1 94.38 83 LYS B C 1
ATOM 1412 O O . LYS B 1 83 ? 7.465 -25.453 -18.344 1 94.38 83 LYS B O 1
ATOM 1417 N N . ASN B 1 84 ? 8.297 -24.078 -16.812 1 92.06 84 ASN B N 1
ATOM 1418 C CA . ASN B 1 84 ? 9.523 -24.859 -16.672 1 92.06 84 ASN B CA 1
ATOM 1419 C C . ASN B 1 84 ? 9.242 -26.281 -16.203 1 92.06 84 ASN B C 1
ATOM 1421 O O . ASN B 1 84 ? 9.883 -27.234 -16.656 1 92.06 84 ASN B O 1
ATOM 1425 N N . TYR B 1 85 ? 8.336 -26.406 -15.273 1 90.94 85 TYR B N 1
ATOM 1426 C CA . TYR B 1 85 ? 7.93 -27.719 -14.766 1 90.94 85 TYR B CA 1
ATOM 1427 C C . TYR B 1 85 ? 7.363 -28.578 -15.883 1 90.94 85 TYR B C 1
ATOM 1429 O O . TYR B 1 85 ? 7.73 -29.75 -16.016 1 90.94 85 TYR B O 1
ATOM 1437 N N . ILE B 1 86 ? 6.484 -28.047 -16.719 1 89.62 86 ILE B N 1
ATOM 1438 C CA . ILE B 1 86 ? 5.832 -28.781 -17.781 1 89.62 86 ILE B CA 1
ATOM 1439 C C . ILE B 1 86 ? 6.863 -29.188 -18.828 1 89.62 86 ILE B C 1
ATOM 1441 O O . ILE B 1 86 ? 6.828 -30.312 -19.344 1 89.62 86 ILE B O 1
ATOM 1445 N N . VAL B 1 87 ? 7.746 -28.297 -19.078 1 90.38 87 VAL B N 1
ATOM 1446 C CA . VAL B 1 87 ? 8.766 -28.578 -20.094 1 90.38 87 VAL B CA 1
ATOM 1447 C C . VAL B 1 87 ? 9.711 -29.672 -19.578 1 90.38 87 VAL B C 1
ATOM 1449 O O . VAL B 1 87 ? 10.195 -30.484 -20.375 1 90.38 87 VAL B O 1
ATOM 1452 N N . SER B 1 88 ? 9.922 -29.672 -18.359 1 87.38 88 SER B N 1
ATOM 1453 C CA . SER B 1 88 ? 10.844 -30.656 -17.781 1 87.38 88 SER B CA 1
ATOM 1454 C C . SER B 1 88 ? 10.227 -32.031 -17.75 1 87.38 88 SER B C 1
ATOM 1456 O O . SER B 1 88 ? 10.93 -33.031 -17.578 1 87.38 88 SER B O 1
ATOM 1458 N N . MET B 1 89 ? 8.914 -32.125 -17.781 1 83.25 89 MET B N 1
ATOM 1459 C CA . MET B 1 89 ? 8.211 -33.406 -17.766 1 83.25 89 MET B CA 1
ATOM 1460 C C . MET B 1 89 ? 8.312 -34.094 -19.109 1 83.25 89 MET B C 1
ATOM 1462 O O . MET B 1 89 ? 8.07 -35.312 -19.203 1 83.25 89 MET B O 1
ATOM 1466 N N . PHE B 1 90 ? 8.711 -33.406 -20.141 1 76.19 90 PHE B N 1
ATOM 1467 C CA . PHE B 1 90 ? 8.938 -34.062 -21.438 1 76.19 90 PHE B CA 1
ATOM 1468 C C . PHE B 1 90 ? 10.43 -34.156 -21.734 1 76.19 90 PHE B C 1
ATOM 1470 O O . PHE B 1 90 ? 11.227 -33.344 -21.266 1 76.19 90 PHE B O 1
#